Protein AF-A0A560CVJ7-F1 (afdb_monomer)

Foldseek 3Di:
DPQDQPDWDWDDDPPDTHTDGHDDPDDPVPD

Nearest PDB structures (foldseek):
  7v35-assembly1_A  TM=4.398E-01  e=7.976E+00  Homo sapiens

Radius of gyration: 12.63 Å; Cα contacts (8 Å, |Δi|>4): 30; chains: 1; bounding box: 26×15×33 Å

Structure (mmCIF, N/CA/C/O backbone):
data_AF-A0A560CVJ7-F1
#
_entry.id   AF-A0A560CVJ7-F1
#
loop_
_atom_site.group_PDB
_atom_site.id
_atom_site.type_symbol
_atom_site.label_atom_id
_atom_site.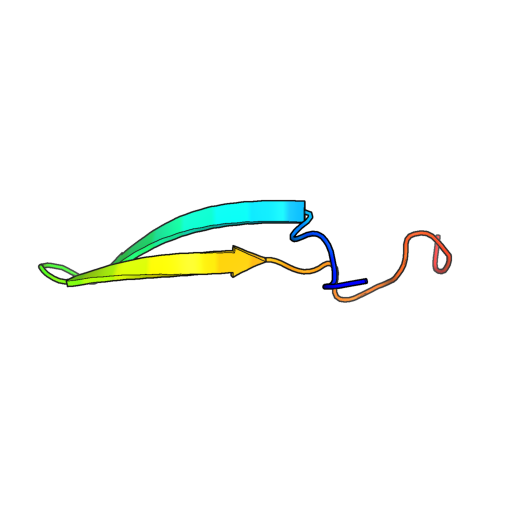label_alt_id
_atom_site.label_comp_id
_atom_site.label_asym_id
_atom_site.label_entity_id
_atom_site.label_seq_id
_atom_site.pdbx_PDB_ins_code
_atom_site.Cartn_x
_atom_site.Cartn_y
_atom_site.Cartn_z
_atom_site.occupancy
_atom_site.B_iso_or_equiv
_atom_site.auth_seq_id
_atom_site.a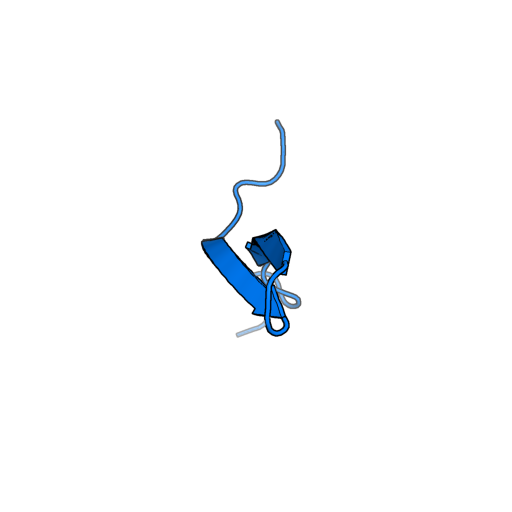uth_comp_id
_atom_site.auth_asym_id
_atom_site.auth_atom_id
_atom_site.pdbx_PDB_model_num
ATOM 1 N N . MET A 1 1 ? -2.748 3.811 -21.868 1.00 54.06 1 MET A N 1
ATOM 2 C CA . MET A 1 1 ? -3.064 2.447 -21.388 1.00 54.06 1 MET A CA 1
ATOM 3 C C . MET A 1 1 ? -2.720 2.415 -19.905 1.00 54.06 1 MET A C 1
ATOM 5 O O . MET A 1 1 ? -1.556 2.611 -19.590 1.00 54.06 1 MET A O 1
ATOM 9 N N . ALA A 1 2 ? -3.688 2.302 -18.992 1.00 61.56 2 ALA A N 1
ATOM 10 C CA . ALA A 1 2 ? -3.353 2.218 -17.567 1.00 61.56 2 ALA A CA 1
ATOM 11 C C . ALA A 1 2 ? -2.557 0.921 -17.315 1.00 61.56 2 ALA A C 1
ATOM 13 O O . ALA A 1 2 ? -2.949 -0.112 -17.876 1.00 61.56 2 ALA A O 1
ATOM 14 N N . PRO A 1 3 ? -1.460 0.948 -16.534 1.00 67.06 3 PRO A N 1
ATOM 15 C CA . PRO A 1 3 ? -0.706 -0.258 -16.219 1.00 67.06 3 PRO A CA 1
ATOM 16 C C . PRO A 1 3 ? -1.660 -1.303 -15.632 1.00 67.06 3 PRO A C 1
ATOM 18 O O . PRO A 1 3 ? -2.421 -1.034 -14.700 1.00 67.06 3 PRO A O 1
ATOM 21 N N . ARG A 1 4 ? -1.701 -2.486 -16.252 1.00 72.00 4 ARG A N 1
ATOM 22 C CA . ARG A 1 4 ? -2.532 -3.594 -15.780 1.00 72.00 4 ARG A CA 1
ATOM 23 C C . ARG A 1 4 ? -1.877 -4.111 -14.505 1.00 72.00 4 ARG A C 1
ATOM 25 O O . ARG A 1 4 ? -0.771 -4.632 -14.552 1.00 72.00 4 ARG A O 1
ATOM 32 N N . ALA A 1 5 ? -2.547 -3.933 -13.371 1.00 73.50 5 ALA A N 1
ATOM 33 C CA . ALA A 1 5 ? -2.114 -4.549 -12.125 1.00 73.50 5 ALA A CA 1
ATOM 34 C C . ALA A 1 5 ? -2.047 -6.071 -12.319 1.00 73.50 5 ALA A C 1
ATOM 36 O O . ALA A 1 5 ? -3.031 -6.675 -12.752 1.00 73.50 5 ALA A O 1
ATOM 37 N N . ASN A 1 6 ? -0.894 -6.660 -12.005 1.00 75.00 6 ASN A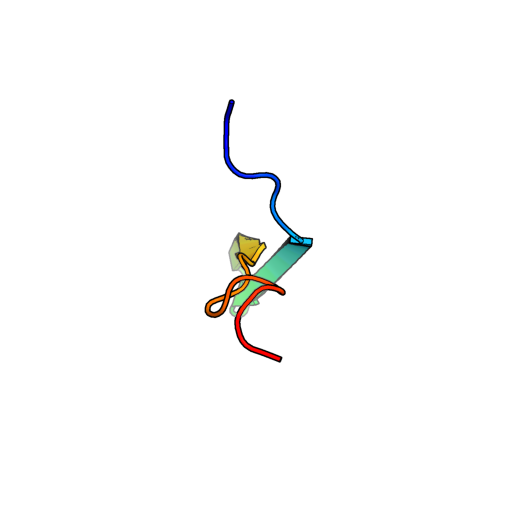 N 1
ATOM 38 C CA . ASN A 1 6 ? -0.670 -8.107 -12.039 1.00 75.00 6 ASN A CA 1
ATOM 39 C C . ASN A 1 6 ? -1.570 -8.811 -11.015 1.00 75.00 6 ASN A C 1
ATOM 41 O O . ASN A 1 6 ? -2.076 -9.903 -11.263 1.00 75.00 6 ASN A O 1
ATOM 45 N N . TRP A 1 7 ? -1.802 -8.147 -9.886 1.00 82.88 7 TRP A N 1
ATOM 46 C CA . TRP A 1 7 ? -2.634 -8.665 -8.823 1.00 82.88 7 TRP A CA 1
ATOM 47 C C . TRP A 1 7 ? -3.450 -7.539 -8.199 1.00 82.88 7 TRP A C 1
ATOM 49 O O . TRP A 1 7 ? -2.945 -6.446 -7.928 1.00 82.88 7 TRP A O 1
ATOM 59 N N . LYS A 1 8 ? -4.739 -7.803 -7.993 1.00 86.19 8 LYS A N 1
ATOM 60 C CA . LYS A 1 8 ? -5.662 -6.911 -7.293 1.00 86.19 8 LYS A CA 1
ATOM 61 C C . LYS A 1 8 ? -6.217 -7.657 -6.095 1.00 86.19 8 LYS A C 1
ATOM 63 O O . LYS A 1 8 ? -6.669 -8.791 -6.236 1.00 86.19 8 LYS A O 1
ATOM 68 N N . GLY A 1 9 ? -6.205 -7.010 -4.941 1.00 90.31 9 GLY A N 1
ATOM 69 C CA . GLY A 1 9 ? -6.681 -7.598 -3.699 1.00 90.31 9 GLY A CA 1
ATOM 70 C C . GLY A 1 9 ? -7.087 -6.536 -2.692 1.00 90.31 9 GLY A C 1
ATOM 71 O O . GLY A 1 9 ? -7.191 -5.352 -3.013 1.00 90.31 9 GLY A O 1
ATOM 72 N N . PHE A 1 10 ? -7.305 -6.968 -1.457 1.00 89.75 10 PHE A N 1
ATOM 73 C CA . PHE A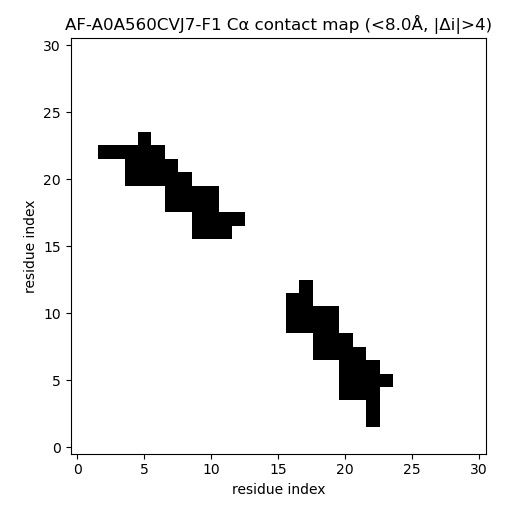 1 10 ? -7.633 -6.089 -0.344 1.00 89.75 10 PHE A CA 1
ATOM 74 C C . PHE A 1 10 ? -6.682 -6.354 0.820 1.00 89.75 10 PHE A C 1
ATOM 76 O O . PHE A 1 10 ? -6.539 -7.493 1.262 1.00 89.75 10 PHE A O 1
ATOM 83 N N . LEU A 1 11 ? -6.050 -5.298 1.322 1.00 90.25 11 LEU A N 1
ATOM 84 C CA . LEU A 1 11 ? -5.249 -5.326 2.537 1.00 90.25 11 LEU A CA 1
ATOM 85 C C . LEU A 1 11 ? -6.164 -5.036 3.730 1.00 90.25 11 LEU A C 1
ATOM 87 O O . LEU A 1 11 ? -6.760 -3.960 3.813 1.00 90.25 11 LEU A O 1
ATOM 91 N N . ARG A 1 12 ? -6.284 -5.995 4.651 1.00 90.75 12 ARG A N 1
ATOM 92 C CA . ARG A 1 12 ? -7.026 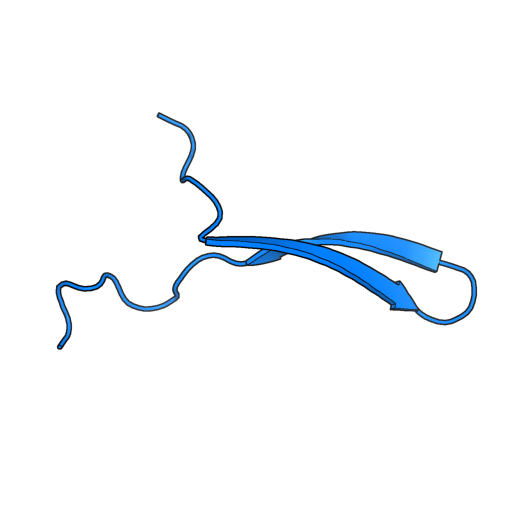-5.814 5.902 1.00 90.75 12 ARG A CA 1
ATOM 93 C C . ARG A 1 12 ? -6.093 -5.352 7.014 1.00 90.75 12 ARG A C 1
ATOM 95 O O . ARG A 1 12 ? -5.217 -6.096 7.440 1.00 90.75 12 ARG A O 1
ATOM 102 N N . LEU A 1 13 ? -6.319 -4.135 7.490 1.00 87.62 13 LEU A N 1
ATOM 103 C CA . LEU A 1 13 ? -5.664 -3.533 8.646 1.00 87.62 13 LEU A CA 1
ATOM 104 C C . LEU A 1 13 ? -6.710 -3.396 9.752 1.00 87.62 13 LEU A C 1
ATOM 106 O O . LEU A 1 13 ? -7.419 -2.394 9.847 1.00 87.62 13 LEU A O 1
ATOM 110 N N . SER A 1 14 ? -6.838 -4.452 10.556 1.00 87.69 14 SER A N 1
ATOM 111 C CA . SER A 1 14 ? -7.841 -4.585 11.620 1.00 87.69 14 SER A CA 1
ATOM 112 C C . SER A 1 14 ? -9.275 -4.383 11.100 1.00 87.69 14 SER A C 1
ATOM 114 O O . SER A 1 14 ? -9.851 -5.306 10.532 1.00 87.69 14 SER A O 1
ATOM 116 N N . LEU A 1 15 ? -9.848 -3.183 11.247 1.00 93.00 15 LEU A N 1
ATOM 117 C CA . LEU A 1 15 ? -11.200 -2.839 10.779 1.00 93.00 15 LEU A CA 1
ATOM 118 C C . LEU A 1 15 ? -11.213 -2.225 9.371 1.00 93.00 15 LEU A C 1
ATOM 120 O O . LE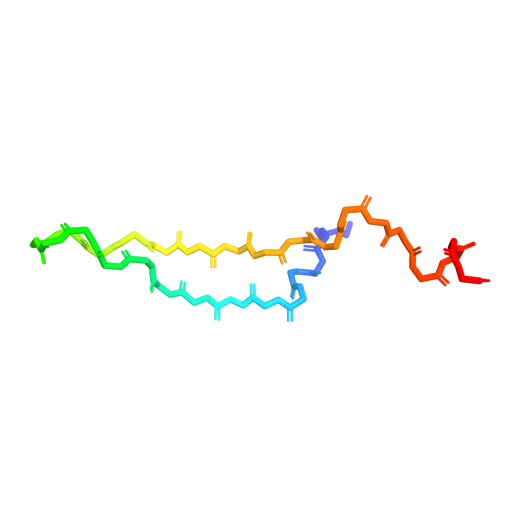U A 1 15 ? -12.267 -2.113 8.746 1.00 93.00 15 LEU A O 1
ATOM 124 N N . VAL A 1 16 ? -10.051 -1.813 8.867 1.00 93.06 16 VAL A N 1
ATOM 125 C CA . VAL A 1 16 ? -9.922 -1.126 7.585 1.00 93.06 16 VAL A CA 1
ATOM 126 C C . VAL A 1 16 ? -9.622 -2.144 6.495 1.00 93.06 16 VAL A C 1
ATOM 128 O O . VAL A 1 16 ? -8.700 -2.947 6.612 1.00 93.06 16 VAL A O 1
ATOM 131 N N . THR A 1 17 ? -10.395 -2.106 5.413 1.00 91.06 17 THR A N 1
ATOM 132 C CA . THR A 1 17 ? -10.133 -2.896 4.206 1.00 91.06 17 THR A CA 1
ATOM 133 C C . THR A 1 17 ? -9.718 -1.937 3.091 1.00 91.06 17 THR A C 1
ATOM 135 O O . THR A 1 17 ? -10.558 -1.231 2.540 1.00 91.06 17 THR A O 1
ATOM 138 N N . CYS A 1 18 ? -8.424 -1.888 2.775 1.00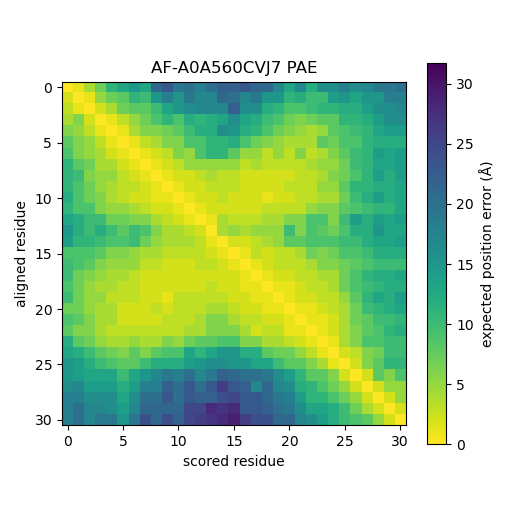 92.25 18 CYS A N 1
ATOM 139 C CA . CYS A 1 18 ? -7.874 -1.031 1.725 1.00 92.25 18 CYS A CA 1
ATOM 140 C C . CYS A 1 18 ? -7.727 -1.827 0.421 1.00 92.25 18 CYS A C 1
ATOM 142 O O . CYS A 1 18 ? -7.059 -2.863 0.432 1.00 92.25 18 CYS A O 1
ATOM 144 N N . PRO A 1 19 ? -8.294 -1.385 -0.714 1.00 90.38 19 PRO A N 1
ATOM 145 C CA . PRO A 1 19 ? -8.007 -2.006 -2.001 1.00 90.38 19 PRO A CA 1
ATOM 146 C C . PRO A 1 19 ? -6.537 -1.777 -2.369 1.00 90.38 19 PRO A C 1
ATOM 148 O O . PRO A 1 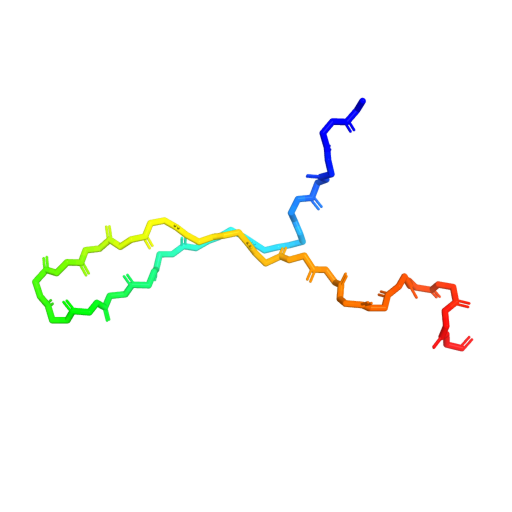19 ? -6.032 -0.660 -2.265 1.00 90.38 19 PRO A O 1
ATOM 151 N N . VAL A 1 20 ? -5.853 -2.827 -2.815 1.00 89.81 20 VAL A N 1
ATOM 152 C CA . VAL A 1 20 ? -4.455 -2.762 -3.250 1.00 89.81 20 VAL A CA 1
ATOM 153 C C . VAL A 1 20 ? -4.306 -3.324 -4.657 1.00 89.81 20 VAL A C 1
ATOM 155 O O . VAL A 1 20 ? -4.969 -4.287 -5.050 1.00 89.81 20 VAL A O 1
ATOM 158 N N . ALA A 1 21 ? -3.416 -2.703 -5.421 1.00 88.25 21 ALA A N 1
ATOM 159 C CA . ALA A 1 21 ? -3.010 -3.149 -6.740 1.00 88.25 21 ALA A CA 1
ATOM 160 C C . ALA A 1 21 ? -1.493 -3.327 -6.718 1.00 88.25 21 ALA A C 1
ATOM 162 O O . ALA A 1 21 ? -0.767 -2.365 -6.470 1.00 88.25 21 ALA A O 1
ATOM 163 N N . LEU A 1 22 ? -1.030 -4.555 -6.938 1.00 83.75 22 LEU A N 1
ATOM 164 C CA . LEU A 1 22 ? 0.390 -4.844 -7.076 1.00 83.75 22 LEU A CA 1
ATOM 165 C C . LEU A 1 22 ? 0.791 -4.717 -8.542 1.00 83.75 22 LEU A C 1
ATOM 167 O O . LEU A 1 22 ? 0.107 -5.201 -9.454 1.00 83.75 22 LEU A O 1
ATOM 171 N N . TYR A 1 23 ? 1.930 -4.069 -8.736 1.00 83.25 23 TYR A N 1
ATOM 172 C CA . TYR A 1 23 ? 2.582 -3.903 -10.021 1.00 83.25 23 TYR A CA 1
ATOM 173 C C . TYR A 1 23 ? 3.957 -4.562 -9.929 1.00 83.25 23 TYR A C 1
ATOM 175 O O . TYR A 1 23 ? 4.602 -4.452 -8.882 1.00 83.25 23 TYR A O 1
ATOM 183 N N . PRO A 1 24 ? 4.396 -5.277 -10.974 1.00 76.06 24 PRO A N 1
ATOM 184 C CA . PRO A 1 24 ? 5.718 -5.879 -10.970 1.00 76.06 24 PRO A CA 1
ATOM 185 C C . PRO A 1 24 ? 6.778 -4.770 -10.882 1.00 76.06 24 PRO A C 1
ATOM 187 O O . PRO A 1 24 ? 6.703 -3.777 -11.604 1.00 76.06 24 PRO A O 1
ATOM 190 N N . ALA A 1 25 ? 7.727 -4.917 -9.955 1.00 71.31 25 ALA A N 1
ATOM 191 C CA . ALA A 1 25 ? 8.824 -3.961 -9.773 1.00 71.31 25 ALA A CA 1
ATOM 192 C C . ALA A 1 25 ? 9.888 -4.092 -10.877 1.00 71.31 25 ALA A C 1
ATOM 194 O O . ALA A 1 25 ? 10.546 -3.115 -11.219 1.00 71.31 25 ALA A O 1
ATOM 195 N N . THR A 1 26 ? 10.008 -5.290 -11.453 1.00 69.69 26 THR A N 1
ATOM 196 C CA . THR A 1 26 ? 10.822 -5.608 -12.624 1.00 69.69 26 THR A CA 1
ATOM 197 C C . THR A 1 26 ? 9.890 -5.944 -13.785 1.00 69.69 26 THR A C 1
ATOM 199 O O . THR A 1 26 ? 8.954 -6.729 -13.637 1.00 69.69 26 THR A O 1
ATOM 202 N N . SER A 1 27 ? 10.099 -5.347 -14.958 1.00 61.34 27 SER A N 1
ATOM 203 C CA . SER A 1 27 ? 9.458 -5.868 -16.171 1.00 61.34 27 SER A CA 1
ATOM 204 C C . SER A 1 27 ? 9.957 -7.296 -16.398 1.00 61.34 27 SER A C 1
ATOM 206 O O . SER A 1 27 ? 11.128 -7.572 -16.158 1.00 61.34 27 SER A O 1
ATOM 208 N N . GLU A 1 28 ? 9.129 -8.186 -16.951 1.00 58.03 28 GLU A N 1
ATOM 209 C CA . GLU A 1 28 ? 9.536 -9.536 -17.406 1.00 58.03 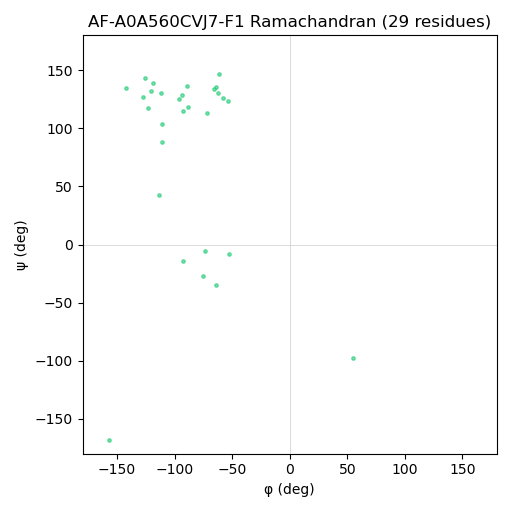28 GLU A CA 1
ATOM 210 C C . GLU A 1 28 ? 10.750 -9.525 -18.370 1.00 58.03 28 GLU A C 1
ATOM 212 O O . GLU A 1 28 ? 11.302 -10.569 -18.689 1.00 58.03 28 GLU A O 1
ATOM 217 N N . SER A 1 29 ? 11.172 -8.335 -18.813 1.00 56.38 29 SER A N 1
ATOM 218 C CA . SER A 1 29 ? 12.387 -8.047 -19.573 1.00 56.38 29 SER A CA 1
ATOM 219 C C . SER A 1 29 ? 13.697 -8.112 -18.765 1.00 56.38 29 SER A C 1
ATOM 221 O O . SER A 1 29 ? 14.753 -7.949 -19.368 1.00 56.38 29 SER A O 1
ATOM 223 N N . GLU A 1 30 ? 13.653 -8.310 -17.442 1.00 55.94 30 GLU A N 1
ATOM 224 C CA . GLU A 1 30 ? 14.835 -8.479 -16.573 1.00 55.94 30 GLU A CA 1
ATOM 225 C C . GLU A 1 30 ? 14.896 -9.900 -15.974 1.00 55.94 30 GLU A C 1
ATOM 227 O O . GLU A 1 30 ? 15.142 -10.094 -14.783 1.00 55.94 30 GLU A O 1
ATOM 232 N N . LYS A 1 31 ? 14.614 -10.906 -16.808 1.00 53.78 31 LYS A N 1
ATOM 233 C CA . LYS A 1 31 ? 14.952 -12.309 -16.550 1.00 53.78 31 LYS A CA 1
ATOM 234 C C . LYS A 1 31 ? 16.021 -12.776 -17.526 1.00 53.78 31 LYS A C 1
ATOM 236 O O . LYS A 1 31 ? 15.917 -12.398 -18.712 1.00 53.78 31 LYS A O 1
#

Solvent-accessible surface area (backbone atoms only — not comparable to full-atom values): 2222 Å² total; per-residue (Å²): 129,80,84,77,57,81,40,76,53,68,50,73,58,89,90,44,74,42,79,44,68,44,65,76,91,62,63,86,86,78,114

InterPro domains:
  IPR016194 SPOC-like, C-terminal domain superfamily [SSF100939] (3-30)

Sequence (31 aa):
MAPRANWKGFLRLSLVTCPVALYPATSESEK

pLDDT: mean 77.93, std 13.35, range [53.78, 93.06]

Organism: NCBI:txid1803665

Secondary structure (DSSP, 8-state):
-----SEEEEEEETTEEEEEEE--SS-GGG-